Protein AF-A0A1Q7BU65-F1 (afdb_monomer)

Mean predicted aligned error: 4.39 Å

pLDDT: mean 89.81, std 10.14, range [54.78, 96.44]

Foldseek 3Di:
DDWDWQFDDDDPPDDAWTWTDPVPPDIDTDAAADDPVVVVVDDDDPPDGDHDHDPVRVVSNVD

Structure (mmCIF, N/CA/C/O backbone):
data_AF-A0A1Q7BU65-F1
#
_entry.id   AF-A0A1Q7BU65-F1
#
loop_
_atom_site.group_PDB
_atom_site.id
_atom_site.type_symbol
_atom_site.label_atom_id
_atom_site.label_alt_id
_atom_site.label_comp_id
_atom_site.label_asym_id
_atom_site.label_entity_id
_atom_site.label_seq_id
_atom_site.pdbx_PDB_ins_code
_atom_site.Cartn_x
_atom_site.Cartn_y
_atom_site.Cartn_z
_atom_site.occupancy
_atom_site.B_iso_or_equiv
_atom_site.auth_seq_id
_atom_site.auth_comp_id
_atom_site.auth_asym_id
_atom_site.auth_atom_id
_atom_site.pdbx_PDB_model_num
ATOM 1 N N . MET A 1 1 ? -9.279 13.970 8.842 1.00 71.25 1 MET A N 1
ATOM 2 C CA . MET A 1 1 ? -9.115 12.500 8.827 1.00 71.25 1 MET A CA 1
ATOM 3 C C . MET A 1 1 ? -8.093 12.100 9.878 1.00 71.25 1 MET A C 1
ATOM 5 O O . MET A 1 1 ? -7.070 12.771 9.976 1.00 71.25 1 MET A O 1
ATOM 9 N N . ARG A 1 2 ? -8.363 11.056 10.668 1.00 85.00 2 ARG A N 1
ATOM 10 C CA . ARG A 1 2 ? -7.411 10.493 11.637 1.00 85.00 2 ARG A CA 1
ATOM 11 C C . ARG A 1 2 ? -7.005 9.109 11.143 1.00 85.00 2 ARG A C 1
ATOM 13 O O . ARG A 1 2 ? -7.850 8.230 11.069 1.00 85.00 2 ARG A O 1
ATOM 20 N N . LEU A 1 3 ? -5.734 8.943 10.788 1.00 92.31 3 LEU A N 1
ATOM 21 C CA . LEU A 1 3 ? -5.212 7.677 10.283 1.00 92.31 3 LEU A CA 1
ATOM 22 C C . LEU A 1 3 ? -4.707 6.815 11.438 1.00 92.31 3 LEU A C 1
ATOM 24 O O . LEU A 1 3 ? -3.903 7.278 12.248 1.00 92.31 3 LEU A O 1
ATOM 28 N N . THR A 1 4 ? -5.151 5.563 11.486 1.00 9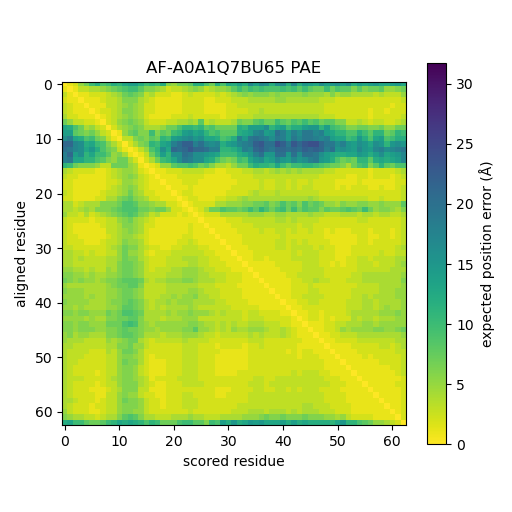3.56 4 THR A N 1
ATOM 29 C CA . THR A 1 4 ? -4.628 4.553 12.414 1.00 93.56 4 THR A CA 1
ATOM 30 C C . THR A 1 4 ? -3.790 3.569 11.619 1.00 93.56 4 THR A C 1
ATOM 32 O O . THR A 1 4 ? -4.303 2.947 10.693 1.00 93.56 4 THR A O 1
ATOM 35 N N . ARG A 1 5 ? -2.505 3.428 11.949 1.00 93.00 5 ARG A N 1
ATOM 36 C CA . ARG A 1 5 ? -1.637 2.446 11.288 1.00 93.00 5 ARG A CA 1
ATOM 37 C C . ARG A 1 5 ? -2.104 1.034 11.649 1.00 93.00 5 ARG A C 1
ATOM 39 O O . ARG A 1 5 ? -2.268 0.736 12.827 1.00 93.00 5 ARG A O 1
ATOM 46 N N . LEU A 1 6 ? -2.316 0.208 10.631 1.00 93.94 6 LEU A N 1
ATOM 47 C CA . LEU A 1 6 ? -2.654 -1.209 10.763 1.00 93.94 6 LEU A CA 1
ATOM 48 C C . LEU A 1 6 ? -1.419 -2.096 10.613 1.00 93.94 6 LEU A C 1
ATOM 50 O O . LEU A 1 6 ? -1.304 -3.088 11.318 1.00 93.94 6 LEU A O 1
ATOM 54 N N . ALA A 1 7 ? -0.511 -1.733 9.703 1.00 93.69 7 ALA A N 1
ATOM 55 C CA . ALA A 1 7 ? 0.692 -2.506 9.417 1.00 93.69 7 ALA A CA 1
ATOM 56 C C . ALA A 1 7 ? 1.832 -1.633 8.882 1.00 93.69 7 ALA A C 1
ATOM 58 O O . ALA A 1 7 ? 1.590 -0.537 8.351 1.00 93.69 7 ALA A O 1
ATOM 59 N N . GLY A 1 8 ? 3.056 -2.158 8.963 1.00 87.94 8 GLY A N 1
ATOM 60 C CA . GLY A 1 8 ? 4.253 -1.537 8.390 1.00 87.94 8 GLY A CA 1
ATOM 61 C C . GLY A 1 8 ? 4.906 -0.571 9.361 1.00 87.94 8 GLY A C 1
ATOM 62 O O . GLY A 1 8 ? 4.925 0.638 9.121 1.00 87.94 8 GLY A O 1
ATOM 63 N N . ASP A 1 9 ? 5.377 -1.104 10.485 1.00 78.94 9 ASP A N 1
ATOM 64 C CA . ASP A 1 9 ? 6.225 -0.374 11.422 1.00 78.94 9 ASP A CA 1
ATOM 65 C C . ASP A 1 9 ? 7.698 -0.575 11.052 1.00 78.94 9 ASP A C 1
ATOM 67 O O . ASP A 1 9 ? 8.136 -1.700 10.799 1.00 78.94 9 ASP A O 1
ATOM 71 N N . CYS A 1 10 ? 8.455 0.517 10.979 1.00 76.81 10 CYS A N 1
ATOM 72 C CA . CYS A 1 10 ? 9.849 0.485 10.554 1.00 76.81 10 CYS A CA 1
ATOM 73 C C . CYS A 1 10 ? 10.760 0.982 11.672 1.00 76.81 10 CYS A C 1
ATOM 75 O O . CYS A 1 10 ? 10.595 2.125 12.100 1.00 76.81 10 CYS A O 1
ATOM 77 N N . PRO A 1 11 ? 11.744 0.170 12.111 1.00 59.44 11 PRO A N 1
ATOM 78 C CA . PRO A 1 11 ? 12.522 0.459 13.315 1.00 59.44 11 PRO A CA 1
ATOM 79 C C . PRO A 1 11 ? 13.325 1.771 13.276 1.00 59.44 11 PRO A C 1
ATOM 81 O O . PRO A 1 11 ? 13.612 2.328 14.329 1.00 59.44 11 PRO A O 1
ATOM 84 N N . ASP A 1 12 ? 13.655 2.294 12.087 1.00 59.38 12 ASP A N 1
ATOM 85 C CA . ASP A 1 12 ? 14.748 3.269 11.931 1.00 59.38 12 ASP A CA 1
ATOM 86 C C . ASP A 1 12 ? 14.355 4.588 11.235 1.00 59.38 12 ASP A C 1
ATOM 88 O O . ASP A 1 12 ? 15.190 5.254 10.625 1.00 59.38 12 ASP A O 1
ATOM 92 N N . GLY A 1 13 ? 13.080 4.990 11.272 1.00 54.78 13 GLY A N 1
ATOM 93 C CA . GLY A 1 13 ? 12.654 6.300 10.744 1.00 54.78 13 GLY A CA 1
ATOM 94 C C . GLY A 1 13 ? 12.694 6.447 9.213 1.00 54.78 13 GLY A C 1
ATOM 95 O O . GLY A 1 13 ? 12.449 7.537 8.694 1.00 54.78 13 GLY A O 1
ATOM 96 N N . ASN A 1 14 ? 12.954 5.363 8.477 1.00 60.38 14 ASN A N 1
ATOM 97 C CA . ASN A 1 14 ? 12.799 5.313 7.023 1.00 60.38 14 ASN A CA 1
ATOM 98 C C . ASN A 1 14 ? 11.317 5.256 6.617 1.00 60.38 14 ASN A C 1
ATOM 100 O O . ASN A 1 14 ? 10.483 4.676 7.315 1.00 60.38 14 ASN A O 1
ATOM 104 N N . THR A 1 15 ? 10.987 5.806 5.444 1.00 65.00 15 THR A N 1
ATOM 105 C CA . THR A 1 15 ? 9.651 5.650 4.857 1.00 65.00 15 THR A CA 1
ATOM 106 C C . THR A 1 15 ? 9.503 4.243 4.288 1.00 65.00 15 THR A C 1
ATOM 108 O O . THR A 1 15 ? 10.197 3.854 3.349 1.00 65.00 15 THR A O 1
ATOM 111 N N . CYS A 1 16 ? 8.593 3.459 4.859 1.00 84.06 16 CYS A N 1
ATOM 112 C CA . CYS A 1 16 ? 8.294 2.117 4.384 1.00 84.06 16 CYS A CA 1
ATOM 113 C C . CYS A 1 16 ? 6.820 1.953 4.019 1.00 84.06 16 CYS A C 1
ATOM 115 O O . CYS A 1 16 ? 5.983 2.735 4.479 1.00 84.06 16 CYS A O 1
ATOM 117 N N . PRO A 1 17 ? 6.503 0.966 3.162 1.00 92.88 17 PRO A N 1
ATOM 118 C CA . PRO A 1 17 ? 5.130 0.614 2.857 1.00 92.88 17 PRO A CA 1
ATOM 119 C C . PRO A 1 17 ? 4.313 0.373 4.126 1.00 92.88 17 PRO A C 1
ATOM 121 O O . PRO A 1 17 ? 4.787 -0.266 5.063 1.00 92.88 17 PRO A O 1
ATOM 124 N N . ALA A 1 18 ? 3.091 0.890 4.147 1.00 94.44 18 ALA A N 1
ATOM 125 C CA . ALA A 1 18 ? 2.235 0.861 5.321 1.00 94.44 18 ALA A CA 1
ATOM 126 C C . ALA A 1 18 ? 0.760 0.871 4.930 1.00 94.44 18 ALA A C 1
ATOM 128 O O . ALA A 1 18 ? 0.383 1.390 3.877 1.00 94.44 18 ALA A O 1
ATOM 129 N N . VAL A 1 19 ? -0.080 0.329 5.805 1.00 95.50 19 VAL A N 1
ATOM 130 C CA . VAL A 1 19 ? -1.537 0.352 5.640 1.00 95.50 19 VAL A CA 1
ATOM 131 C C . VAL A 1 19 ? -2.146 1.112 6.807 1.00 95.50 19 VAL A C 1
ATOM 133 O O . VAL A 1 19 ? -1.794 0.875 7.964 1.00 95.50 19 VAL A O 1
ATOM 136 N N . PHE A 1 20 ? -3.064 2.026 6.510 1.00 95.00 20 PHE A N 1
ATOM 137 C CA . PHE A 1 20 ? -3.742 2.853 7.502 1.00 95.00 20 PHE A CA 1
ATOM 138 C C . PHE A 1 20 ? -5.256 2.716 7.377 1.00 95.00 20 PHE A C 1
ATOM 140 O O . PHE A 1 20 ? -5.790 2.847 6.281 1.00 95.00 20 PHE A O 1
ATOM 147 N N . ALA A 1 21 ? -5.964 2.540 8.489 1.00 95.31 21 ALA A N 1
ATOM 148 C CA . ALA A 1 21 ? -7.411 2.702 8.537 1.00 95.31 21 ALA A CA 1
ATOM 149 C C . ALA A 1 21 ? -7.778 4.191 8.573 1.00 95.31 21 ALA A C 1
ATOM 151 O O . ALA A 1 21 ? -7.152 4.977 9.292 1.00 95.31 21 ALA A O 1
ATOM 152 N N . THR A 1 22 ? -8.822 4.570 7.838 1.00 95.12 22 THR A N 1
ATOM 153 C CA . THR A 1 22 ? -9.367 5.942 7.830 1.00 95.12 22 THR A CA 1
ATOM 154 C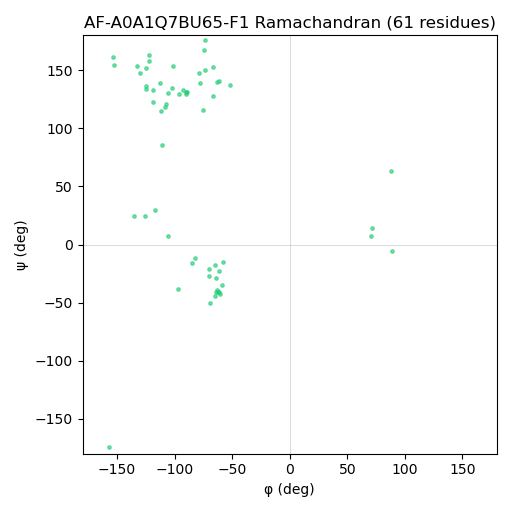 C . THR A 1 22 ? -10.366 6.199 8.962 1.00 95.12 22 THR A C 1
ATOM 156 O O . THR A 1 22 ? -10.665 7.353 9.261 1.00 95.12 22 THR A O 1
ATOM 159 N N . GLY A 1 23 ? -10.877 5.130 9.586 1.00 87.94 23 GLY A N 1
ATOM 160 C CA . GLY A 1 23 ? -11.982 5.169 10.550 1.00 87.94 23 GLY A CA 1
ATOM 161 C C . GLY A 1 23 ? -13.375 5.047 9.918 1.00 87.94 23 GLY A C 1
ATOM 162 O O . GLY A 1 23 ? -14.351 4.913 10.648 1.00 87.94 23 GLY A O 1
ATOM 163 N N . GLU A 1 24 ? -13.472 5.030 8.585 1.00 90.31 24 GLU A N 1
ATOM 164 C CA . GLU A 1 24 ? -14.740 5.050 7.831 1.00 90.31 24 GLU A CA 1
ATOM 165 C C . GLU A 1 24 ? -14.936 3.774 6.991 1.00 90.31 24 GLU A C 1
ATOM 167 O O . GLU A 1 24 ? -15.537 3.790 5.921 1.00 90.31 24 GLU A O 1
ATOM 172 N N . GLY A 1 25 ? -14.379 2.648 7.449 1.00 90.88 25 GLY A N 1
ATOM 173 C CA . G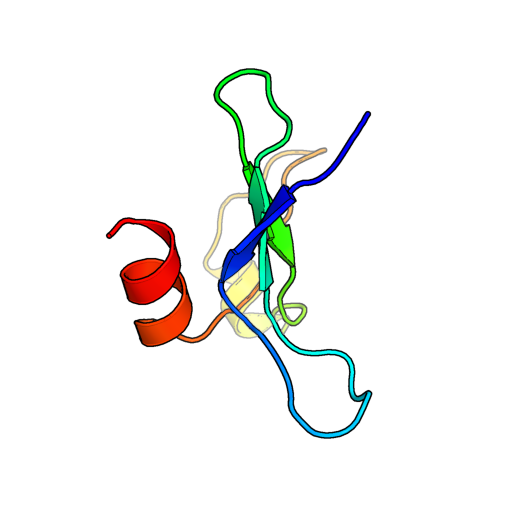LY A 1 25 ? -14.452 1.371 6.727 1.00 90.88 25 GLY A CA 1
ATOM 174 C C 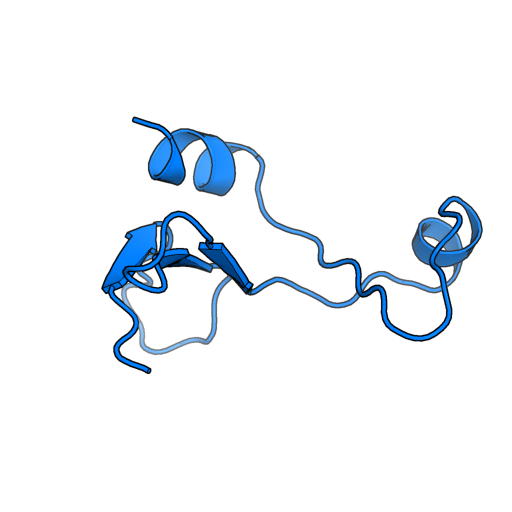. GLY A 1 25 ? -13.589 1.309 5.460 1.00 90.88 25 GLY A C 1
ATOM 175 O O . GLY A 1 25 ? -13.757 0.400 4.654 1.00 90.88 25 GLY A O 1
ATOM 176 N N . THR A 1 26 ? -12.659 2.251 5.280 1.00 95.06 26 THR A N 1
ATOM 177 C CA . THR A 1 26 ? -11.696 2.275 4.171 1.00 95.06 26 THR A CA 1
ATOM 178 C C . THR A 1 26 ? -10.258 2.290 4.685 1.00 95.06 26 THR A C 1
ATOM 180 O O . THR A 1 26 ? -9.990 2.576 5.859 1.00 95.06 26 THR A O 1
ATOM 183 N N . VAL A 1 27 ? -9.318 1.967 3.797 1.00 95.94 27 VAL A N 1
ATOM 184 C CA . VAL A 1 27 ? -7.883 1.983 4.093 1.00 95.94 27 VAL A CA 1
ATOM 185 C C . VAL A 1 27 ? -7.123 2.852 3.099 1.00 95.94 27 VAL A C 1
ATOM 187 O O . VAL A 1 27 ? -7.522 2.996 1.946 1.00 95.94 27 VAL A O 1
ATOM 190 N N . ILE A 1 28 ? -6.003 3.406 3.551 1.00 95.56 28 ILE A N 1
ATOM 191 C CA . ILE A 1 28 ? -4.977 4.021 2.711 1.00 95.56 28 ILE A CA 1
ATOM 192 C C . ILE A 1 28 ? -3.786 3.077 2.667 1.00 95.56 28 ILE A C 1
ATOM 194 O O . ILE A 1 28 ? -3.298 2.638 3.710 1.00 95.56 28 ILE A O 1
ATOM 198 N N . VAL A 1 29 ? -3.302 2.807 1.458 1.00 95.81 29 VAL A N 1
ATOM 199 C CA . VAL A 1 29 ? -2.119 1.981 1.221 1.00 95.81 29 VAL A CA 1
ATOM 200 C C . VAL A 1 29 ? -0.982 2.880 0.753 1.00 95.81 29 VAL A C 1
ATOM 202 O O . VAL A 1 29 ? -1.072 3.535 -0.283 1.00 95.81 29 VAL A O 1
ATOM 205 N N . GLN A 1 30 ? 0.094 2.909 1.529 1.00 94.50 30 GLN A N 1
ATOM 206 C CA . GLN A 1 30 ? 1.359 3.525 1.160 1.00 94.50 30 GLN A CA 1
ATOM 207 C C . GLN A 1 30 ? 2.288 2.441 0.617 1.00 94.50 30 GLN A C 1
ATOM 209 O O . GLN A 1 30 ? 2.508 1.422 1.268 1.00 94.50 30 GLN A O 1
ATOM 214 N N . GLY A 1 31 ? 2.878 2.683 -0.548 1.00 93.75 31 GLY A N 1
ATOM 215 C CA . GLY A 1 31 ? 3.818 1.763 -1.174 1.00 93.75 31 GLY A CA 1
ATOM 216 C C . GLY A 1 31 ? 4.734 2.474 -2.157 1.00 93.75 31 GLY A C 1
ATOM 217 O O . GLY A 1 31 ? 4.727 3.704 -2.263 1.00 93.75 31 GLY A O 1
ATOM 218 N N . LYS A 1 32 ? 5.543 1.698 -2.873 1.00 92.25 32 LYS A N 1
ATOM 219 C CA . LYS A 1 32 ? 6.419 2.230 -3.919 1.00 92.25 32 LYS A CA 1
ATOM 220 C C . LYS A 1 32 ? 5.621 2.488 -5.191 1.00 92.25 32 LYS A C 1
ATOM 222 O O . LYS A 1 32 ? 4.684 1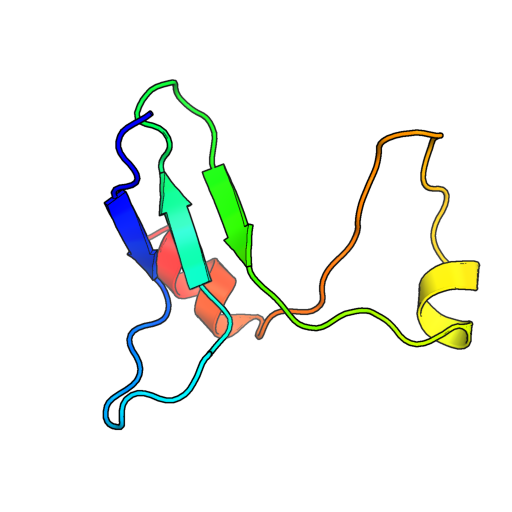.758 -5.498 1.00 92.25 32 LYS A O 1
ATOM 227 N N . ARG A 1 33 ? 6.013 3.509 -5.953 1.00 93.62 33 ARG A N 1
ATOM 228 C CA . ARG A 1 33 ? 5.489 3.705 -7.309 1.00 93.62 33 ARG A CA 1
ATOM 229 C C . ARG A 1 33 ? 5.908 2.520 -8.180 1.00 93.62 33 ARG A C 1
ATOM 231 O O . ARG A 1 33 ? 7.055 2.088 -8.086 1.00 93.62 33 ARG A O 1
ATOM 238 N N . LEU A 1 34 ? 5.003 2.049 -9.030 1.00 95.12 34 LEU A N 1
ATOM 239 C CA . LEU A 1 34 ? 5.331 1.061 -10.055 1.00 95.12 34 LEU A CA 1
ATOM 240 C C . LEU A 1 34 ? 6.281 1.653 -11.107 1.00 95.12 34 LEU A C 1
ATOM 242 O O . LEU A 1 34 ? 6.283 2.868 -11.350 1.00 95.12 34 LEU A O 1
ATOM 246 N N . ASP A 1 35 ? 7.077 0.787 -11.729 1.00 95.94 35 ASP A N 1
ATOM 247 C CA . ASP A 1 35 ? 7.761 1.116 -12.978 1.00 95.94 35 ASP A CA 1
ATOM 248 C C . ASP A 1 35 ? 6.782 1.120 -14.166 1.00 95.94 35 ASP A C 1
ATOM 250 O O . ASP A 1 35 ? 5.639 0.663 -14.063 1.00 95.94 35 ASP A O 1
ATOM 254 N N . ASP A 1 36 ? 7.227 1.663 -15.300 1.00 93.69 36 ASP A N 1
ATOM 255 C CA . ASP A 1 36 ? 6.381 1.838 -16.486 1.00 93.69 36 ASP A CA 1
ATOM 256 C C . ASP A 1 36 ? 5.915 0.496 -17.077 1.00 93.69 36 ASP A C 1
ATOM 258 O O . ASP A 1 36 ? 4.826 0.416 -17.647 1.00 93.69 36 ASP A O 1
ATOM 262 N N . GLY A 1 37 ? 6.707 -0.570 -16.914 1.00 96.44 37 GLY A N 1
ATOM 263 C CA . GLY A 1 37 ? 6.371 -1.907 -17.398 1.00 96.44 37 GLY A CA 1
ATOM 264 C C . GLY A 1 37 ? 5.217 -2.516 -16.609 1.00 96.44 37 GLY A C 1
ATOM 265 O O . GLY A 1 37 ? 4.221 -2.938 -17.197 1.00 96.44 37 GLY A O 1
ATOM 266 N N . ALA A 1 38 ? 5.313 -2.501 -15.279 1.00 95.44 38 ALA A N 1
ATOM 267 C CA . ALA A 1 38 ? 4.246 -2.945 -14.390 1.00 95.44 38 ALA A CA 1
ATOM 268 C C . ALA A 1 38 ? 2.992 -2.067 -14.529 1.00 95.44 38 ALA A C 1
ATOM 270 O O . ALA A 1 38 ? 1.876 -2.589 -14.557 1.00 95.44 38 ALA A O 1
ATOM 271 N N . MET A 1 39 ? 3.158 -0.748 -14.680 1.00 94.56 39 MET A N 1
ATOM 272 C CA . MET A 1 39 ? 2.037 0.175 -14.876 1.00 94.56 39 MET A CA 1
ATOM 273 C C . MET A 1 39 ? 1.268 -0.115 -16.173 1.00 94.56 39 MET A C 1
ATOM 275 O O . MET A 1 39 ? 0.039 -0.119 -16.164 1.00 94.56 39 MET A O 1
ATOM 279 N N . ALA A 1 40 ? 1.964 -0.425 -17.272 1.00 94.50 40 ALA A N 1
ATOM 280 C CA . ALA A 1 40 ? 1.340 -0.748 -18.558 1.00 94.50 40 ALA A CA 1
ATOM 281 C C . ALA A 1 40 ? 0.502 -2.043 -18.539 1.00 94.50 40 ALA A C 1
ATOM 283 O O . ALA A 1 40 ? -0.332 -2.252 -19.423 1.00 94.50 40 ALA A O 1
ATOM 284 N N . MET A 1 41 ? 0.703 -2.913 -17.543 1.00 96.44 41 MET A N 1
ATOM 285 C CA . MET A 1 41 ? -0.095 -4.130 -17.353 1.00 96.44 41 MET A CA 1
ATOM 286 C C . MET A 1 41 ? -1.422 -3.873 -16.623 1.00 96.44 41 MET A C 1
ATOM 288 O O . MET A 1 41 ? -2.281 -4.758 -16.590 1.00 96.44 41 MET A O 1
ATOM 292 N N . LEU A 1 42 ? -1.607 -2.685 -16.042 1.00 95.69 42 LEU A N 1
ATOM 293 C CA . LEU A 1 42 ? -2.811 -2.298 -15.313 1.00 95.69 42 LEU A CA 1
ATOM 294 C C . LEU A 1 42 ? -3.708 -1.399 -16.170 1.00 95.69 42 LEU A C 1
ATOM 296 O O . LEU A 1 42 ? -3.259 -0.675 -17.055 1.00 95.69 42 LEU A O 1
ATOM 300 N N . ARG A 1 43 ? -5.011 -1.427 -15.884 1.00 95.44 43 ARG A N 1
ATOM 301 C CA . ARG A 1 43 ? -5.990 -0.499 -16.461 1.00 95.44 43 ARG A CA 1
ATOM 302 C C . ARG A 1 43 ? -6.484 0.419 -15.355 1.00 95.44 43 ARG A C 1
ATOM 304 O O . ARG A 1 43 ? -7.482 0.101 -14.721 1.00 95.44 43 ARG A O 1
ATOM 311 N N . LEU A 1 44 ? -5.748 1.499 -15.115 1.00 93.88 44 LEU A N 1
ATOM 312 C CA . LEU A 1 44 ? -6.116 2.518 -14.134 1.00 93.88 44 LEU A CA 1
ATOM 313 C C . LEU A 1 44 ? -6.920 3.635 -14.810 1.00 93.88 44 LEU A C 1
ATOM 315 O O . LEU A 1 44 ? -6.545 4.116 -15.882 1.00 93.88 44 LEU A O 1
ATOM 319 N N . GLY A 1 45 ? -8.028 4.034 -14.192 1.00 94.31 45 GLY A N 1
ATOM 320 C CA . GLY A 1 45 ? -8.789 5.226 -14.560 1.00 94.31 45 GLY A CA 1
ATOM 321 C C . GLY A 1 45 ? -8.101 6.532 -14.138 1.00 94.31 45 GLY A C 1
ATOM 322 O O . GLY A 1 45 ? -7.087 6.530 -13.448 1.00 94.31 45 GLY A O 1
ATOM 323 N N . GLU A 1 46 ? -8.695 7.671 -14.514 1.00 90.94 46 GLU A N 1
ATOM 324 C CA . GLU A 1 46 ? -8.125 9.027 -14.351 1.00 90.94 46 GLU A CA 1
ATOM 325 C C . GLU A 1 46 ? -7.778 9.423 -12.899 1.00 90.94 46 GLU A C 1
ATOM 327 O O . GLU A 1 46 ? -7.022 10.360 -12.683 1.00 90.94 46 GLU A O 1
ATOM 332 N N . ASN A 1 47 ? -8.265 8.698 -11.891 1.00 92.75 47 ASN A N 1
ATOM 333 C CA . ASN A 1 47 ? -7.976 8.963 -10.476 1.00 92.75 47 ASN A CA 1
ATOM 334 C C . ASN A 1 47 ? -7.639 7.687 -9.691 1.00 92.75 47 ASN A C 1
ATOM 336 O O . ASN A 1 47 ? -7.830 7.624 -8.476 1.00 92.75 47 ASN A O 1
ATOM 340 N N . GLU A 1 48 ? -7.164 6.655 -10.383 1.00 95.00 48 GLU A N 1
ATOM 341 C CA . GLU A 1 48 ? -6.718 5.419 -9.755 1.00 95.00 48 GLU A CA 1
ATOM 342 C C . GLU A 1 48 ? -5.194 5.383 -9.692 1.00 95.00 48 GLU A C 1
ATOM 344 O O . GLU A 1 48 ? -4.493 5.686 -10.656 1.00 95.00 48 GLU A O 1
ATOM 349 N N . TYR A 1 49 ? -4.677 4.989 -8.533 1.00 94.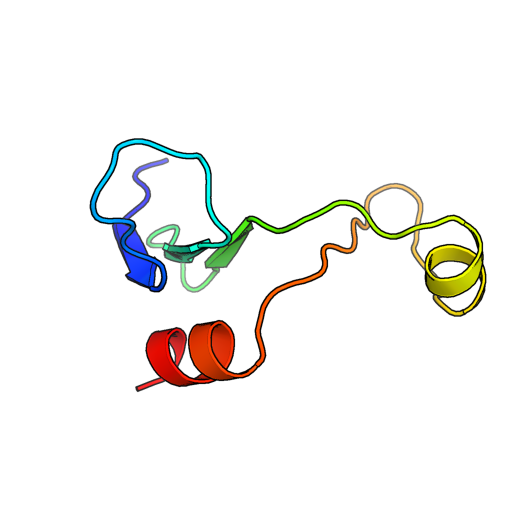88 49 TYR A N 1
ATOM 350 C CA . TYR A 1 49 ? -3.247 4.892 -8.286 1.00 94.88 49 TYR A CA 1
ATOM 351 C C . TYR A 1 49 ? -2.922 3.488 -7.805 1.00 94.88 49 TYR A C 1
ATOM 353 O O . TYR A 1 49 ? -3.612 2.939 -6.946 1.00 94.88 49 TYR A O 1
ATOM 361 N N . ALA A 1 50 ? -1.842 2.926 -8.337 1.00 96.19 50 ALA A N 1
ATOM 362 C CA . ALA A 1 50 ? -1.308 1.652 -7.893 1.00 96.19 50 ALA A CA 1
ATOM 363 C C . ALA A 1 50 ? 0.050 1.857 -7.225 1.00 96.19 50 ALA A C 1
ATOM 365 O O . ALA A 1 50 ? 0.890 2.636 -7.689 1.00 96.19 50 ALA A O 1
ATOM 366 N N . VAL A 1 51 ? 0.256 1.132 -6.132 1.00 96.00 51 VAL A N 1
ATOM 367 C CA . VAL A 1 51 ? 1.521 1.083 -5.407 1.00 96.00 51 VAL A CA 1
ATOM 368 C C . VAL A 1 51 ? 1.912 -0.366 -5.168 1.00 96.00 51 VAL A C 1
ATOM 370 O O . VAL A 1 51 ? 1.057 -1.230 -4.980 1.00 96.00 51 VAL A O 1
ATOM 373 N N . GLU A 1 52 ? 3.211 -0.627 -5.150 1.00 94.81 52 GLU A N 1
ATOM 374 C CA . GLU A 1 52 ? 3.758 -1.919 -4.763 1.00 94.81 52 GLU A CA 1
ATOM 375 C C . GLU A 1 52 ? 4.012 -1.958 -3.253 1.00 94.81 52 GLU A C 1
ATOM 377 O O . GLU A 1 52 ? 4.638 -1.054 -2.682 1.00 94.81 52 GLU A O 1
ATOM 382 N N . ILE A 1 53 ? 3.544 -3.031 -2.613 1.00 94.69 53 ILE A N 1
ATOM 383 C CA . ILE A 1 53 ? 3.786 -3.341 -1.203 1.00 94.69 53 ILE A CA 1
ATOM 384 C C . ILE A 1 53 ? 4.208 -4.812 -1.048 1.00 94.69 53 ILE A C 1
ATOM 386 O O . ILE A 1 53 ? 3.806 -5.647 -1.861 1.00 94.69 53 ILE A O 1
ATOM 390 N N . PRO A 1 54 ? 4.969 -5.176 0.000 1.00 93.38 54 PRO A N 1
ATOM 391 C CA . PRO A 1 54 ? 5.238 -6.577 0.313 1.00 93.38 54 PRO A CA 1
ATOM 392 C C . PRO A 1 54 ? 3.947 -7.347 0.623 1.00 93.38 54 PRO A C 1
ATOM 394 O O . PRO A 1 54 ? 3.081 -6.851 1.343 1.00 93.38 54 PRO A O 1
ATOM 397 N N . ILE A 1 55 ? 3.842 -8.595 0.156 1.00 94.62 55 ILE A N 1
ATOM 398 C CA . ILE A 1 55 ? 2.669 -9.448 0.426 1.00 94.62 55 ILE A CA 1
ATOM 399 C C . ILE A 1 55 ? 2.442 -9.660 1.931 1.00 94.62 55 ILE A C 1
ATOM 401 O O . ILE A 1 55 ? 1.303 -9.705 2.393 1.00 94.62 55 ILE A O 1
ATOM 405 N N . ASP A 1 56 ? 3.522 -9.746 2.710 1.00 93.12 56 ASP A N 1
ATOM 406 C CA . ASP A 1 56 ? 3.444 -9.956 4.155 1.00 93.12 56 ASP A CA 1
ATOM 407 C C . ASP A 1 56 ? 2.903 -8.729 4.895 1.00 93.12 56 ASP A C 1
ATOM 409 O O . ASP A 1 56 ? 2.218 -8.899 5.900 1.00 93.12 56 ASP A O 1
ATOM 413 N N . LEU A 1 57 ? 3.090 -7.519 4.350 1.00 93.44 57 LEU A N 1
ATOM 414 C CA . LEU A 1 57 ? 2.457 -6.308 4.877 1.00 93.44 57 LEU A CA 1
ATOM 415 C C . LEU A 1 57 ? 0.933 -6.379 4.732 1.00 93.44 57 LEU A C 1
ATOM 417 O O . LEU A 1 57 ? 0.202 -6.059 5.666 1.00 93.44 57 LEU A O 1
ATOM 421 N N . LEU A 1 58 ? 0.442 -6.816 3.565 1.00 94.19 58 LEU A N 1
ATOM 422 C CA . LEU A 1 58 ? -0.996 -6.987 3.354 1.00 94.19 58 LEU A CA 1
ATOM 423 C C . LEU A 1 58 ? -1.564 -8.030 4.322 1.00 94.19 58 LEU A C 1
ATOM 425 O O . LEU A 1 58 ? -2.630 -7.821 4.888 1.00 94.19 58 LEU A O 1
ATOM 429 N N . ARG A 1 59 ? -0.835 -9.129 4.546 1.00 94.50 59 ARG A N 1
ATOM 430 C CA . ARG A 1 59 ? -1.220 -10.170 5.509 1.00 94.50 59 ARG A CA 1
ATOM 431 C C . ARG A 1 59 ? -1.245 -9.657 6.943 1.00 94.50 59 ARG A C 1
ATOM 433 O O . ARG A 1 59 ? -2.145 -10.026 7.684 1.00 94.50 59 ARG A O 1
ATOM 440 N N . GLU A 1 60 ? -0.275 -8.839 7.336 1.00 92.94 60 GLU A N 1
ATOM 441 C CA . GLU A 1 60 ? -0.243 -8.187 8.648 1.00 92.94 60 GLU A CA 1
ATOM 442 C C . GLU A 1 60 ? -1.464 -7.282 8.849 1.00 92.94 60 GLU A C 1
ATOM 444 O O . GLU A 1 60 ? -2.093 -7.348 9.899 1.00 92.94 60 GLU A O 1
ATOM 449 N N . ALA A 1 61 ? -1.847 -6.514 7.824 1.00 93.19 61 ALA A N 1
ATOM 450 C CA . ALA A 1 61 ? -2.943 -5.550 7.900 1.00 93.19 61 ALA A CA 1
ATOM 451 C C . ALA A 1 61 ? -4.351 -6.168 8.007 1.00 93.19 61 ALA A C 1
ATOM 453 O O . ALA A 1 61 ? -5.276 -5.469 8.415 1.00 93.19 61 ALA A O 1
ATOM 454 N N . VAL A 1 62 ? -4.532 -7.433 7.605 1.00 91.31 62 VAL A N 1
ATOM 455 C CA . VAL A 1 62 ? -5.841 -8.124 7.580 1.00 91.31 62 VAL A CA 1
ATOM 456 C C . 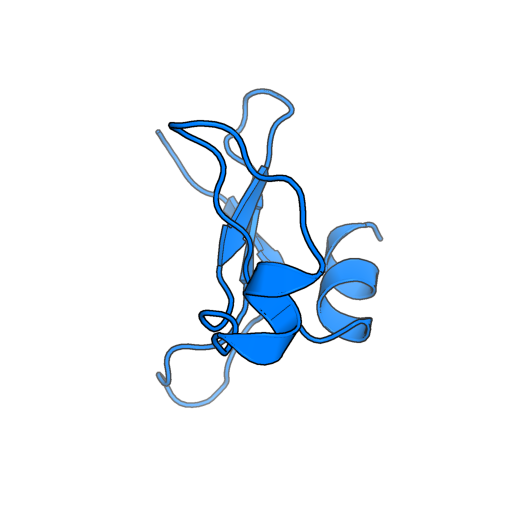VAL A 1 62 ? -6.021 -9.154 8.702 1.00 91.31 62 VAL A C 1
ATOM 458 O O . VAL A 1 62 ? -6.987 -9.918 8.663 1.00 91.31 62 VAL A O 1
ATOM 461 N N . ARG A 1 63 ? -5.082 -9.226 9.653 1.00 77.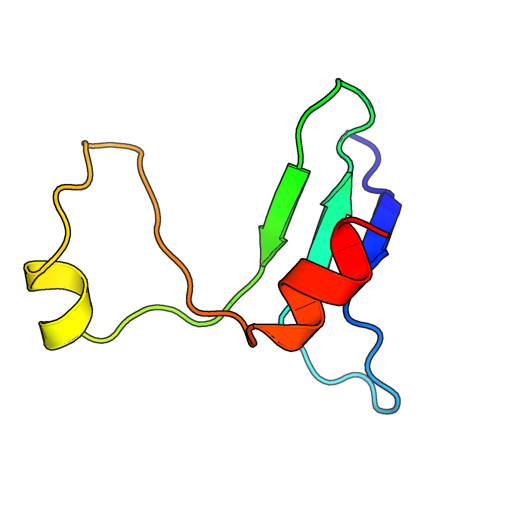25 63 ARG A N 1
ATOM 462 C CA . ARG A 1 63 ? -5.184 -10.118 10.819 1.00 77.25 63 ARG A CA 1
ATOM 463 C C . ARG A 1 63 ? -6.223 -9.663 11.835 1.00 77.25 63 ARG A C 1
ATOM 465 O O . ARG A 1 63 ? -6.441 -8.441 11.969 1.00 77.25 63 ARG A O 1
#

Radius of gyration: 12.99 Å; Cα contacts (8 Å, |Δi|>4): 86; chains: 1; bounding box: 30×23×32 Å

Solvent-accessible surface area (backbone atoms only — not comparable to full-atom values): 4088 Å² total; per-residue (Å²): 137,62,75,44,79,56,26,55,86,61,99,78,81,61,92,65,48,29,34,26,37,50,83,77,92,47,72,48,79,46,45,44,77,63,55,73,70,65,48,70,75,52,89,67,60,103,86,55,83,72,59,49,63,63,72,66,47,58,54,54,49,71,108

Sequence (63 aa):
MRLTRLAGDCPDGNTCPAVFATGEGTVIVQGKRLDDGAMAMLRLGENEYAVEIPIDLLREAVR

Secondary structure (DSSP, 8-state):
---EEEE---TTS----EEEE-SSS-EEEE-EEPPHHHHHTS-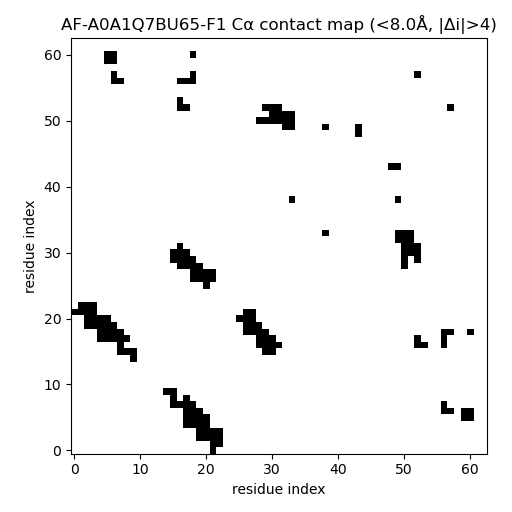--TT---EE--HHHHHHHT-